Protein AF-A0A850SE31-F1 (afdb_monomer_lite)

Structure (mmCIF, N/CA/C/O backbone):
data_AF-A0A850SE31-F1
#
_entry.id   AF-A0A850SE31-F1
#
loop_
_atom_site.group_PDB
_atom_site.id
_atom_site.type_symbol
_atom_site.label_atom_id
_atom_site.label_alt_id
_atom_site.label_comp_id
_atom_site.label_asym_id
_atom_site.label_entity_id
_atom_site.label_seq_id
_atom_site.pdbx_PDB_ins_code
_atom_site.Cartn_x
_atom_site.Cartn_y
_atom_site.Cartn_z
_atom_site.occupancy
_atom_site.B_iso_or_equiv
_atom_site.auth_seq_id
_atom_site.auth_comp_id
_atom_site.auth_asym_id
_atom_site.auth_atom_id
_atom_site.pdbx_PDB_model_num
ATOM 1 N N . MET A 1 1 ? 3.213 -6.351 -8.876 1.00 84.12 1 MET A N 1
ATOM 2 C CA . MET A 1 1 ? 2.074 -5.505 -8.450 1.00 84.12 1 MET A CA 1
ATOM 3 C C . MET A 1 1 ? 1.585 -5.893 -7.061 1.00 84.12 1 MET A C 1
ATOM 5 O O . MET A 1 1 ? 1.570 -7.074 -6.745 1.00 84.12 1 MET A O 1
ATOM 9 N N . GLU A 1 2 ? 1.126 -4.923 -6.272 1.00 87.50 2 GLU A N 1
ATOM 10 C CA . GLU A 1 2 ? 0.644 -5.121 -4.906 1.00 87.50 2 GLU A CA 1
ATOM 11 C C . GLU A 1 2 ? -0.732 -4.507 -4.674 1.00 87.50 2 GLU A C 1
ATOM 13 O O . GLU A 1 2 ? -1.000 -3.371 -5.074 1.00 87.50 2 GLU A O 1
ATOM 18 N N . HIS A 1 3 ? -1.608 -5.258 -4.006 1.00 89.19 3 HIS A N 1
ATOM 19 C CA . HIS A 1 3 ? -3.028 -4.936 -3.890 1.00 89.19 3 HIS A CA 1
ATOM 20 C C . HIS A 1 3 ? -3.457 -4.776 -2.430 1.00 89.19 3 HIS A C 1
ATOM 22 O O . HIS A 1 3 ? -3.058 -5.527 -1.539 1.00 89.19 3 HIS A O 1
ATOM 28 N N . CYS A 1 4 ? -4.343 -3.816 -2.173 1.00 88.31 4 CYS A N 1
ATOM 29 C CA . CYS A 1 4 ? -5.002 -3.705 -0.884 1.00 88.31 4 CYS A CA 1
ATOM 30 C C . CYS A 1 4 ? -5.991 -4.865 -0.702 1.00 88.31 4 CYS A C 1
ATOM 32 O O . CYS A 1 4 ? -7.045 -4.885 -1.329 1.00 88.31 4 CYS A O 1
ATOM 34 N N . ARG A 1 5 ? -5.733 -5.758 0.258 1.00 87.75 5 ARG A N 1
ATOM 35 C CA . ARG A 1 5 ? -6.600 -6.909 0.600 1.00 87.75 5 ARG A CA 1
ATOM 36 C C . ARG A 1 5 ? -8.062 -6.593 0.966 1.00 87.75 5 ARG A C 1
ATOM 38 O O . ARG A 1 5 ? -8.836 -7.512 1.201 1.00 87.75 5 ARG A O 1
ATOM 45 N N . PHE A 1 6 ? -8.427 -5.321 1.138 1.00 89.56 6 PHE A N 1
ATOM 46 C CA . PHE A 1 6 ? -9.772 -4.912 1.561 1.00 89.56 6 PHE A CA 1
ATOM 47 C C . PHE A 1 6 ? -10.621 -4.326 0.437 1.00 89.56 6 PHE A C 1
ATOM 49 O O . PHE A 1 6 ? -11.842 -4.428 0.492 1.00 89.56 6 PHE A O 1
ATOM 56 N N . CYS A 1 7 ? -9.996 -3.670 -0.538 1.00 91.56 7 CYS A 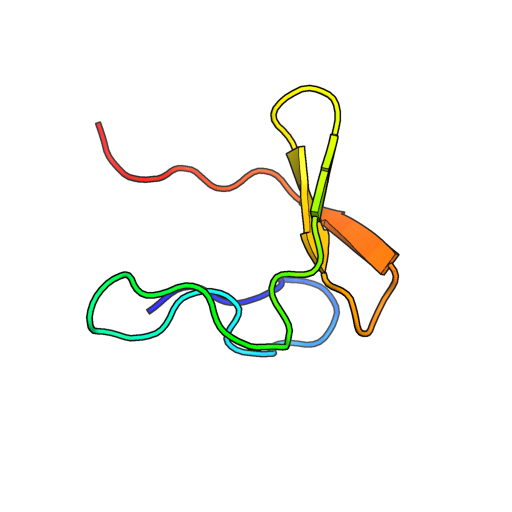N 1
ATOM 57 C CA . CYS A 1 7 ? -10.692 -3.039 -1.661 1.00 91.56 7 CYS A CA 1
ATOM 58 C C . CYS A 1 7 ? -10.153 -3.486 -3.026 1.00 91.56 7 CYS A C 1
ATOM 60 O O . CYS A 1 7 ? -10.587 -2.951 -4.042 1.00 91.56 7 CYS A O 1
ATOM 62 N N . ASP A 1 8 ? -9.205 -4.427 -3.030 1.00 90.25 8 ASP A N 1
ATOM 63 C CA . ASP A 1 8 ? -8.548 -5.037 -4.191 1.00 90.25 8 ASP A CA 1
ATOM 64 C C . ASP A 1 8 ? -7.836 -4.047 -5.130 1.00 90.25 8 ASP A C 1
ATOM 66 O O . ASP A 1 8 ? -7.451 -4.362 -6.253 1.00 90.25 8 ASP A O 1
ATOM 70 N N . ARG A 1 9 ? -7.638 -2.806 -4.675 1.00 90.69 9 ARG A N 1
ATOM 71 C CA . ARG A 1 9 ? -6.978 -1.773 -5.472 1.00 90.69 9 ARG A CA 1
ATOM 72 C C . ARG A 1 9 ? -5.474 -1.946 -5.461 1.00 90.69 9 ARG A C 1
ATOM 74 O O . ARG A 1 9 ? -4.887 -2.209 -4.414 1.00 90.69 9 ARG A O 1
ATOM 81 N N . VAL A 1 10 ? -4.877 -1.719 -6.624 1.00 90.38 10 VAL A N 1
ATOM 82 C CA . VAL A 1 10 ? -3.429 -1.670 -6.807 1.00 90.38 10 VAL A CA 1
ATOM 83 C C . VAL A 1 10 ? -2.885 -0.486 -6.017 1.00 90.38 10 VAL A C 1
ATOM 85 O O . VAL A 1 10 ? -3.233 0.661 -6.294 1.00 90.38 10 VAL A O 1
ATOM 88 N N . VAL A 1 11 ? -2.055 -0.771 -5.021 1.00 90.06 11 VAL A N 1
ATOM 89 C CA . VAL A 1 11 ? -1.386 0.220 -4.164 1.00 90.06 11 VAL A CA 1
ATOM 90 C C . VAL A 1 11 ? 0.084 0.381 -4.527 1.00 90.06 11 VAL A C 1
ATOM 92 O O . VAL A 1 11 ? 0.645 1.452 -4.316 1.00 90.06 11 VAL A O 1
ATOM 95 N N . ILE A 1 12 ? 0.688 -0.648 -5.122 1.00 90.50 12 ILE A N 1
ATOM 96 C CA . ILE A 1 12 ? 1.989 -0.561 -5.784 1.00 90.50 12 ILE A CA 1
ATOM 97 C C . ILE A 1 12 ? 1.836 -1.207 -7.155 1.00 90.50 12 ILE A C 1
ATOM 99 O O . ILE A 1 12 ? 1.325 -2.323 -7.267 1.00 90.50 12 ILE A O 1
ATOM 103 N N . ASP A 1 13 ? 2.214 -0.491 -8.204 1.00 90.25 13 ASP A N 1
ATOM 104 C CA . ASP A 1 13 ? 2.123 -0.998 -9.567 1.00 90.25 13 ASP A CA 1
ATOM 105 C C . ASP A 1 13 ? 3.209 -2.045 -9.871 1.00 90.25 13 AS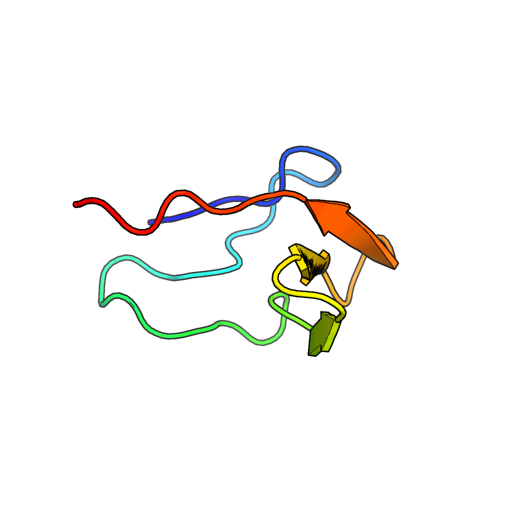P A C 1
ATOM 107 O O . ASP A 1 13 ? 3.973 -2.474 -9.002 1.00 90.25 13 ASP A O 1
ATOM 111 N N . ASP A 1 14 ? 3.249 -2.5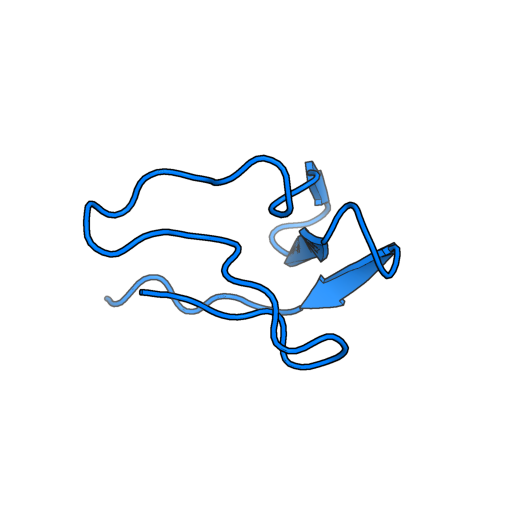16 -11.114 1.00 90.94 14 ASP A N 1
ATOM 112 C CA . ASP A 1 14 ? 4.218 -3.531 -11.530 1.00 90.94 14 ASP A CA 1
ATOM 113 C C . ASP A 1 14 ? 5.664 -3.014 -11.597 1.00 90.94 14 ASP A C 1
ATOM 115 O O . ASP A 1 14 ? 6.604 -3.799 -11.532 1.00 90.94 14 ASP A O 1
ATOM 119 N N . SER A 1 15 ? 5.849 -1.693 -11.634 1.00 92.00 15 SER A N 1
ATOM 120 C CA . SER A 1 15 ? 7.163 -1.043 -11.583 1.00 92.00 15 SER A CA 1
ATOM 121 C C . SER A 1 15 ? 7.664 -0.852 -10.147 1.00 92.00 15 SER A C 1
ATOM 123 O O . SER A 1 15 ? 8.743 -0.298 -9.942 1.00 92.00 15 SER A O 1
ATOM 125 N N . GLY A 1 16 ? 6.882 -1.258 -9.140 1.00 88.06 16 GLY A N 1
ATOM 126 C CA . GLY A 1 16 ? 7.175 -0.978 -7.737 1.00 88.06 16 GLY A CA 1
ATOM 127 C C . GLY A 1 16 ? 6.844 0.461 -7.321 1.00 88.06 16 GLY A C 1
ATOM 128 O O . GLY A 1 16 ? 7.199 0.871 -6.214 1.00 88.06 16 GLY A O 1
ATOM 129 N N . ALA A 1 17 ? 6.168 1.241 -8.172 1.00 91.31 17 ALA A N 1
ATOM 130 C CA . ALA A 1 17 ? 5.790 2.608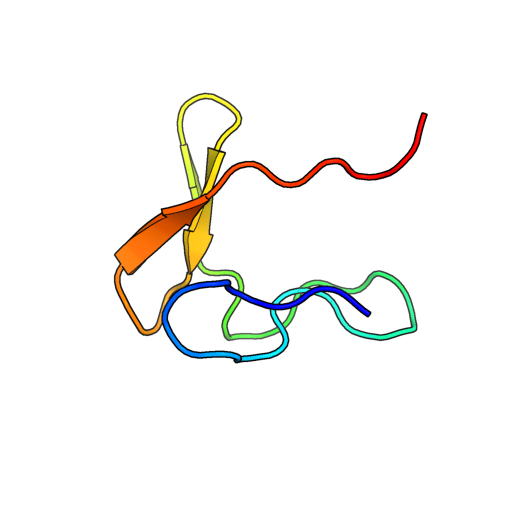 -7.851 1.00 91.31 17 ALA A CA 1
ATOM 131 C C . ALA A 1 17 ? 4.482 2.636 -7.050 1.00 91.31 17 ALA A C 1
ATOM 133 O O . ALA A 1 17 ? 3.516 1.931 -7.346 1.00 91.31 17 ALA A O 1
ATOM 134 N N . GLN A 1 18 ? 4.452 3.470 -6.011 1.00 91.69 18 GLN A N 1
ATOM 135 C CA . GLN A 1 18 ? 3.258 3.682 -5.197 1.00 91.69 18 GLN A CA 1
ATOM 136 C C . GLN A 1 18 ? 2.187 4.378 -6.036 1.00 91.69 18 GLN A C 1
ATOM 138 O O . GLN A 1 18 ? 2.450 5.391 -6.685 1.00 91.69 18 GLN A O 1
ATOM 143 N N . THR A 1 19 ? 0.966 3.858 -6.002 1.00 92.31 19 THR A N 1
ATOM 144 C CA . THR A 1 19 ? -0.162 4.478 -6.699 1.00 92.31 19 THR A CA 1
ATOM 145 C C . THR A 1 19 ? -0.831 5.538 -5.819 1.00 92.31 19 THR A C 1
ATOM 147 O O . THR A 1 19 ? -0.583 5.641 -4.617 1.00 92.31 19 THR A O 1
ATOM 150 N N . GLN A 1 20 ? -1.777 6.290 -6.389 1.00 91.19 20 GLN A N 1
ATOM 151 C CA . GLN A 1 20 ? -2.655 7.195 -5.629 1.00 91.19 20 GLN A CA 1
ATOM 152 C C . GLN A 1 20 ? -3.436 6.493 -4.495 1.00 91.19 20 GLN A C 1
ATOM 154 O O . GLN A 1 20 ? -3.886 7.135 -3.542 1.00 91.19 20 GLN A O 1
ATOM 159 N N . ASP A 1 21 ? -3.620 5.172 -4.598 1.00 91.44 21 ASP A N 1
ATOM 160 C CA . ASP A 1 21 ? -4.389 4.379 -3.642 1.00 91.44 21 ASP A CA 1
ATOM 161 C C . ASP A 1 21 ? -3.530 3.912 -2.444 1.00 91.44 21 ASP A C 1
ATOM 163 O O . ASP A 1 21 ? -4.075 3.410 -1.457 1.00 91.44 21 ASP A O 1
ATOM 167 N N . PHE A 1 22 ? -2.206 4.116 -2.485 1.00 89.69 22 PHE A N 1
ATOM 168 C CA . PHE A 1 22 ? -1.260 3.737 -1.428 1.00 89.69 22 PHE A CA 1
ATOM 169 C C . PHE A 1 22 ? -1.492 4.462 -0.098 1.00 89.69 22 PHE A C 1
ATOM 171 O O . PHE A 1 22 ? -1.293 3.871 0.957 1.00 89.69 22 PHE A O 1
ATOM 178 N N . GLY A 1 23 ? -1.937 5.721 -0.145 1.00 89.94 23 GLY A N 1
ATOM 179 C CA . GLY A 1 23 ? -2.244 6.544 1.026 1.00 89.94 23 GLY A CA 1
ATOM 180 C C . GLY A 1 23 ? -1.026 6.967 1.843 1.00 89.94 23 GLY A C 1
ATOM 181 O O . GLY A 1 23 ? -0.394 7.964 1.507 1.00 89.94 23 GLY A O 1
ATOM 182 N N . THR A 1 24 ? -0.745 6.299 2.965 1.00 88.69 24 THR A N 1
ATOM 183 C CA . THR A 1 24 ? 0.337 6.695 3.891 1.00 88.69 24 THR A CA 1
ATOM 184 C C . THR A 1 24 ? 0.932 5.509 4.649 1.00 88.69 24 THR A C 1
ATOM 186 O O . THR A 1 24 ? 0.333 4.437 4.714 1.00 88.69 24 THR A O 1
ATOM 189 N N . VAL A 1 25 ? 2.097 5.705 5.271 1.00 86.25 25 VAL A N 1
ATOM 190 C CA . VAL A 1 25 ? 2.750 4.718 6.140 1.00 86.25 25 VAL A CA 1
ATOM 191 C C . VAL A 1 25 ? 2.639 5.173 7.590 1.00 86.25 25 VAL A C 1
ATOM 193 O O . VAL A 1 25 ? 3.080 6.266 7.942 1.00 86.25 25 VAL A O 1
ATOM 196 N N . ARG A 1 26 ? 2.082 4.325 8.459 1.00 84.62 26 ARG A N 1
ATOM 197 C CA . ARG A 1 26 ? 2.002 4.579 9.902 1.00 84.62 26 ARG A CA 1
ATOM 198 C C . ARG A 1 26 ? 2.461 3.350 10.671 1.00 84.62 26 ARG A C 1
ATOM 200 O O . ARG A 1 26 ? 1.893 2.276 10.505 1.00 84.62 26 ARG A O 1
ATOM 207 N N . ASN A 1 27 ? 3.458 3.511 11.542 1.00 86.44 27 ASN A N 1
ATOM 208 C CA . ASN A 1 27 ? 4.019 2.421 12.352 1.00 86.44 27 ASN A CA 1
ATOM 209 C C . ASN A 1 27 ? 4.411 1.192 11.508 1.00 86.44 27 ASN A C 1
ATOM 211 O O . ASN A 1 27 ? 4.016 0.075 11.830 1.00 86.44 27 ASN A O 1
ATOM 215 N N . ASN A 1 28 ? 5.131 1.403 10.400 1.00 81.62 28 ASN A N 1
ATOM 216 C CA . ASN A 1 28 ? 5.526 0.345 9.459 1.00 81.62 28 ASN A CA 1
ATOM 217 C C . ASN A 1 28 ? 4.363 -0.405 8.774 1.00 81.62 28 ASN A C 1
ATOM 219 O O . ASN A 1 28 ? 4.571 -1.459 8.179 1.00 81.62 28 ASN A O 1
ATOM 223 N N . ARG A 1 29 ? 3.139 0.130 8.840 1.00 83.31 29 ARG A N 1
ATOM 224 C CA . ARG A 1 29 ? 1.959 -0.405 8.152 1.00 83.31 29 ARG A CA 1
ATOM 225 C C . ARG A 1 29 ? 1.488 0.572 7.089 1.00 83.31 29 ARG A C 1
ATOM 227 O O . ARG A 1 29 ? 1.433 1.778 7.333 1.00 83.31 29 ARG A O 1
ATOM 234 N N . TYR A 1 30 ? 1.108 0.042 5.938 1.00 85.56 30 TYR A N 1
ATOM 235 C CA . TYR A 1 30 ? 0.609 0.824 4.815 1.00 85.56 30 TYR A CA 1
ATOM 236 C C . TYR A 1 30 ? -0.893 1.012 4.952 1.00 85.56 30 TYR A C 1
ATOM 238 O O . TYR A 1 30 ? -1.614 0.067 5.262 1.00 85.56 30 TYR A O 1
ATOM 246 N N . ILE A 1 31 ? -1.374 2.232 4.755 1.00 87.38 31 ILE A N 1
ATOM 247 C CA . ILE A 1 31 ? -2.786 2.586 4.877 1.00 87.38 31 ILE A CA 1
ATOM 248 C C . ILE A 1 31 ? -3.296 2.998 3.508 1.00 87.38 31 ILE A C 1
ATOM 250 O O . ILE A 1 31 ? -2.993 4.098 3.061 1.00 87.38 31 ILE A O 1
ATOM 254 N N . CYS A 1 32 ? -4.143 2.171 2.895 1.00 91.25 32 CYS A N 1
ATOM 255 C CA . CYS A 1 32 ? -4.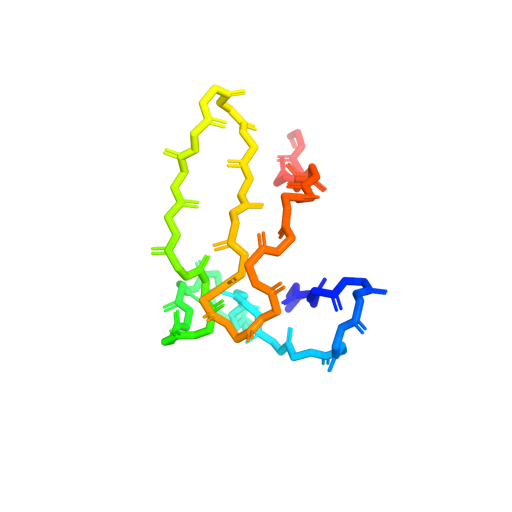766 2.515 1.615 1.00 91.25 32 CYS A CA 1
ATOM 256 C C . CYS A 1 32 ? -5.633 3.769 1.764 1.00 91.25 32 CYS A C 1
ATOM 258 O O . CYS A 1 32 ? -6.493 3.829 2.645 1.00 91.25 32 CYS A O 1
ATOM 260 N N . SER A 1 33 ? -5.464 4.742 0.866 1.00 92.00 33 SER A N 1
ATOM 261 C CA . SER A 1 33 ? -6.218 6.005 0.893 1.00 92.00 33 SER A CA 1
ATOM 262 C C . SER A 1 33 ? -7.719 5.818 0.655 1.00 92.00 33 SER A C 1
ATOM 264 O O . SER A 1 33 ? -8.517 6.628 1.118 1.00 92.00 33 SER A O 1
ATOM 266 N N . ARG A 1 34 ? -8.130 4.739 -0.026 1.00 90.75 34 ARG A N 1
ATOM 267 C CA . ARG A 1 34 ? -9.541 4.456 -0.347 1.00 90.75 34 ARG A CA 1
ATOM 268 C C . ARG A 1 34 ? -10.334 3.925 0.831 1.00 90.75 34 ARG A C 1
ATOM 270 O O . ARG A 1 34 ? -11.420 4.411 1.118 1.00 90.75 34 ARG A O 1
ATOM 277 N N . CYS A 1 35 ? -9.832 2.863 1.453 1.00 91.31 35 CYS A N 1
ATOM 278 C CA . CYS A 1 35 ? -10.547 2.160 2.516 1.00 91.31 35 CYS A CA 1
ATOM 279 C C . CYS A 1 35 ? -10.046 2.545 3.912 1.00 91.31 35 CYS A C 1
ATOM 281 O O . CYS A 1 35 ? -10.631 2.106 4.900 1.00 91.31 35 CYS A O 1
ATOM 283 N N 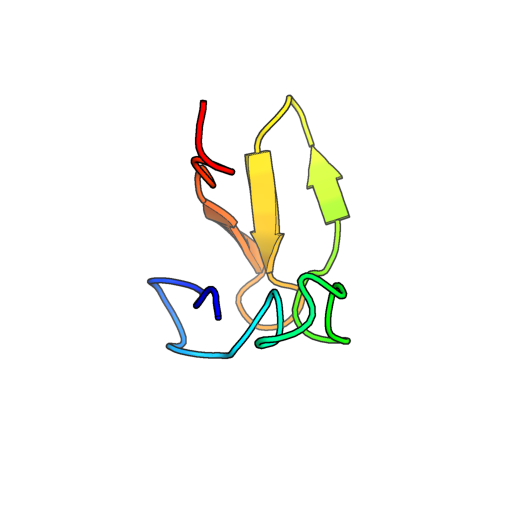. MET A 1 36 ? -8.967 3.339 3.992 1.00 90.38 36 MET A N 1
ATOM 284 C CA . MET A 1 36 ? -8.297 3.777 5.222 1.00 90.38 36 MET A CA 1
ATOM 285 C C . MET A 1 36 ? -7.904 2.625 6.154 1.00 90.38 36 MET A C 1
ATOM 287 O O . MET A 1 36 ? -7.681 2.817 7.350 1.00 90.38 36 MET A O 1
ATOM 291 N N . ARG A 1 37 ? -7.809 1.405 5.617 1.00 87.06 37 ARG A N 1
ATOM 292 C CA . ARG A 1 37 ? -7.390 0.234 6.378 1.00 87.06 37 ARG A CA 1
ATOM 293 C C . ARG A 1 37 ? -5.888 0.062 6.267 1.00 87.06 37 ARG A C 1
ATOM 295 O O . ARG A 1 37 ? -5.329 0.127 5.174 1.00 87.06 37 ARG A O 1
ATOM 302 N N . ALA A 1 38 ? -5.270 -0.190 7.415 1.00 81.44 38 ALA A N 1
ATOM 303 C CA . ALA A 1 38 ? -3.873 -0.568 7.497 1.00 81.44 38 ALA A CA 1
ATOM 304 C C . ALA A 1 38 ? -3.697 -2.035 7.075 1.00 81.44 38 ALA A C 1
ATOM 306 O O . ALA A 1 38 ? -4.452 -2.904 7.517 1.00 81.44 38 ALA A O 1
ATOM 307 N N . PHE A 1 39 ? -2.696 -2.316 6.251 1.00 75.75 39 PHE A N 1
ATOM 308 C CA . PHE A 1 39 ? -2.243 -3.660 5.907 1.00 75.75 39 PHE A CA 1
ATOM 309 C C . PHE A 1 39 ? -0.717 -3.707 5.915 1.00 75.75 39 PHE A C 1
ATOM 311 O O . PHE A 1 39 ? -0.025 -2.713 5.685 1.00 75.75 39 PHE A O 1
ATOM 318 N N . GLU A 1 40 ? -0.201 -4.881 6.252 1.00 69.75 40 GLU A N 1
ATOM 319 C CA . GLU A 1 40 ? 1.224 -5.167 6.198 1.00 69.75 40 GLU A CA 1
ATOM 320 C C . GLU A 1 40 ? 1.582 -5.530 4.762 1.00 69.75 40 GLU A C 1
ATOM 322 O O . GLU A 1 40 ? 0.915 -6.361 4.145 1.00 69.75 40 GLU A O 1
ATOM 327 N N . PHE A 1 41 ? 2.605 -4.861 4.234 1.00 68.38 41 PHE A N 1
ATOM 328 C CA . PHE A 1 41 ? 3.184 -5.176 2.941 1.00 68.38 41 PHE A CA 1
ATOM 329 C C . PHE A 1 41 ? 4.529 -5.846 3.182 1.00 68.38 41 PHE A C 1
ATOM 331 O O . PHE A 1 41 ? 5.424 -5.228 3.758 1.00 68.38 41 PHE A O 1
ATOM 338 N N . SER A 1 42 ? 4.675 -7.096 2.753 1.00 55.94 42 SER A N 1
ATOM 339 C CA . SER A 1 42 ? 5.984 -7.729 2.632 1.00 55.94 42 SER A CA 1
ATOM 340 C C . SER A 1 42 ? 6.568 -7.295 1.292 1.00 55.94 42 SER A C 1
ATOM 342 O O . SER A 1 42 ? 6.398 -7.982 0.293 1.00 55.94 42 SER A O 1
ATOM 344 N N . LEU A 1 43 ? 7.207 -6.122 1.243 1.00 55.22 43 LEU A N 1
ATOM 345 C CA . LEU A 1 43 ? 8.144 -5.849 0.152 1.00 55.22 43 LEU A CA 1
ATOM 346 C C . LEU A 1 43 ? 9.264 -6.877 0.327 1.00 55.22 43 LEU A C 1
ATOM 348 O O . LEU A 1 43 ? 9.898 -6.884 1.380 1.00 55.22 43 LEU A O 1
ATOM 352 N N . GLY A 1 44 ? 9.367 -7.814 -0.616 1.00 47.84 44 GLY A N 1
ATOM 353 C CA . GLY A 1 44 ? 10.202 -9.011 -0.514 1.00 47.84 44 GLY A CA 1
ATOM 354 C C . GLY A 1 44 ? 11.602 -8.750 0.048 1.00 47.84 44 GLY A C 1
ATOM 355 O O . GLY A 1 44 ? 12.200 -7.706 -0.210 1.00 47.84 44 GLY A O 1
ATOM 356 N N . SER A 1 45 ? 12.063 -9.717 0.844 1.00 37.16 45 SER A N 1
ATOM 357 C CA . SER A 1 45 ? 13.410 -9.827 1.411 1.00 37.16 45 SER A CA 1
ATOM 358 C C . SER A 1 45 ? 14.515 -9.726 0.365 1.00 37.16 45 SER A C 1
ATOM 360 O O . SER A 1 45 ? 14.311 -10.270 -0.745 1.00 37.16 45 SER A O 1
#

Foldseek 3Di:
DDADPPPRDCQADPVRHGDPQQPDADPQWTQGPPPRDTDHDCPDD

Sequence (45 aa):
MEHCRFCDRVVIDDSGAQTQDFGTVRNNRYICSRCMRAFEFSLGS

Radius of gyration: 9.41 Å; chains: 1; bounding box: 24×17×24 Å

Secondary structure (DSSP, 8-state):
-EE-TTT--EEE-TTSPBPTT--EEETTEEE-TTT--EE------

pLDDT: mean 84.15, std 12.33, range [37.16, 92.31]